Protein AF-A0A150VFE5-F1 (afdb_monomer_lite)

Secondary structure (DSSP, 8-state):
-HHHHHHHHHT--TT--EEHHHHHHT--HHHHHHTT-SSGGGGHHHHHHHHHHHHHHS-EEEEETTEEPPTT--HHHHHHT-S-EEEEE--

pLDDT: mean 93.25, std 5.61, range [65.06, 97.31]

Structure (mmCIF, N/CA/C/O backbone):
data_AF-A0A150VFE5-F1
#
_entry.id   AF-A0A150VFE5-F1
#
loop_
_atom_site.group_PDB
_atom_site.id
_atom_site.type_symbol
_atom_site.label_atom_id
_atom_site.label_alt_id
_atom_site.label_comp_id
_atom_site.label_asym_id
_atom_site.label_entity_id
_atom_site.label_seq_id
_atom_site.pdbx_PDB_ins_code
_atom_site.Cartn_x
_atom_site.Cartn_y
_atom_site.Cartn_z
_atom_site.occupancy
_atom_site.B_iso_or_equiv
_atom_site.auth_seq_id
_atom_site.auth_comp_id
_atom_site.auth_asym_id
_atom_site.auth_atom_id
_atom_site.pdbx_PDB_model_num
ATOM 1 N N . LEU A 1 1 ? -8.012 -3.229 6.289 1.00 91.81 1 LEU A N 1
ATOM 2 C CA . LEU A 1 1 ? -6.926 -2.824 5.358 1.00 91.81 1 LEU A CA 1
ATOM 3 C C . LEU A 1 1 ? -7.017 -3.494 3.985 1.00 91.81 1 LEU A C 1
ATOM 5 O O . LEU A 1 1 ? -7.361 -2.816 3.026 1.00 91.81 1 LEU A O 1
ATOM 9 N N . ARG A 1 2 ? -6.767 -4.812 3.880 1.00 94.75 2 ARG A N 1
ATOM 10 C CA . ARG A 1 2 ? -6.714 -5.536 2.593 1.00 94.75 2 ARG A CA 1
ATOM 11 C C . ARG A 1 2 ? -7.963 -5.374 1.724 1.00 94.75 2 ARG A C 1
ATOM 13 O O . ARG A 1 2 ? -7.835 -5.156 0.529 1.00 94.75 2 ARG A O 1
ATOM 20 N N . ALA A 1 3 ? -9.151 -5.418 2.326 1.00 95.56 3 ALA A N 1
ATOM 21 C CA . ALA A 1 3 ? -10.411 -5.231 1.605 1.00 95.56 3 ALA A CA 1
ATOM 22 C C . ALA A 1 3 ? -10.503 -3.862 0.904 1.00 95.56 3 ALA A C 1
ATOM 24 O O . ALA A 1 3 ? -10.858 -3.809 -0.267 1.00 95.56 3 ALA A O 1
ATOM 25 N N . HIS A 1 4 ? -10.118 -2.772 1.582 1.00 97.12 4 HIS A N 1
ATOM 26 C CA . HIS A 1 4 ? -10.097 -1.425 0.991 1.00 97.12 4 HIS A CA 1
ATOM 27 C C . HIS A 1 4 ? -9.093 -1.321 -0.157 1.00 97.12 4 HIS A C 1
ATOM 29 O O . HIS A 1 4 ? -9.394 -0.729 -1.189 1.00 97.12 4 HIS A O 1
ATOM 35 N N . PHE A 1 5 ? -7.917 -1.936 -0.003 1.00 96.56 5 PHE A N 1
ATOM 36 C CA . PHE A 1 5 ? -6.905 -1.966 -1.058 1.00 96.56 5 PHE A CA 1
ATOM 37 C C . PHE A 1 5 ? -7.400 -2.704 -2.306 1.00 96.56 5 PHE A C 1
ATOM 39 O O . PHE A 1 5 ? -7.331 -2.160 -3.403 1.00 96.56 5 PHE A O 1
ATOM 46 N N . LEU A 1 6 ? -7.930 -3.919 -2.138 1.00 94.69 6 LEU A N 1
ATOM 47 C CA . LEU A 1 6 ? -8.450 -4.712 -3.254 1.00 94.69 6 LEU A CA 1
ATOM 48 C C . LEU A 1 6 ? -9.644 -4.032 -3.918 1.00 94.69 6 LEU A C 1
ATOM 50 O O . LEU A 1 6 ? -9.698 -3.968 -5.135 1.00 94.69 6 LEU A O 1
ATOM 54 N N . ASN A 1 7 ? -10.539 -3.423 -3.139 1.00 95.25 7 ASN A N 1
ATOM 55 C CA . ASN A 1 7 ? -11.635 -2.644 -3.702 1.00 95.25 7 ASN A CA 1
ATOM 56 C C . ASN A 1 7 ? -11.122 -1.486 -4.576 1.00 95.25 7 ASN A C 1
ATOM 58 O O . ASN A 1 7 ? -11.646 -1.262 -5.663 1.00 95.25 7 ASN A O 1
ATOM 62 N N . MET A 1 8 ? -10.085 -0.761 -4.147 1.00 95.75 8 MET A N 1
ATOM 63 C CA . MET A 1 8 ? -9.467 0.278 -4.982 1.00 95.75 8 MET A CA 1
ATOM 64 C C . MET A 1 8 ? -8.843 -0.301 -6.250 1.00 95.75 8 MET A C 1
ATOM 66 O O . MET A 1 8 ? -8.971 0.286 -7.324 1.00 95.75 8 MET A O 1
ATOM 70 N N . LEU A 1 9 ? -8.193 -1.453 -6.128 1.00 93.44 9 LEU A N 1
ATOM 71 C CA . LEU A 1 9 ? -7.534 -2.124 -7.232 1.00 93.44 9 LEU A CA 1
ATOM 72 C C . LEU A 1 9 ? -8.519 -2.629 -8.295 1.00 93.44 9 LEU A C 1
ATOM 74 O O . LEU A 1 9 ? -8.337 -2.342 -9.479 1.00 93.44 9 LEU A O 1
ATOM 78 N N . ASP A 1 10 ? -9.580 -3.306 -7.864 1.00 92.50 10 ASP A N 1
ATOM 79 C CA . ASP A 1 10 ? -10.626 -3.870 -8.720 1.00 92.50 10 ASP A CA 1
ATOM 80 C C . ASP A 1 10 ? -11.424 -2.778 -9.445 1.00 92.50 10 ASP A C 1
ATOM 82 O O . ASP A 1 10 ? -11.878 -2.980 -10.567 1.00 92.50 10 ASP A O 1
ATOM 86 N N . ASN A 1 11 ? -11.566 -1.599 -8.828 1.00 94.06 11 ASN A N 1
ATOM 87 C CA . ASN A 1 11 ? -12.274 -0.456 -9.412 1.00 94.06 11 ASN A CA 1
ATOM 88 C C . ASN A 1 11 ? -11.355 0.523 -10.167 1.00 94.06 11 ASN A C 1
ATOM 90 O O . ASN A 1 11 ? -11.828 1.547 -10.666 1.00 94.06 11 ASN A O 1
ATOM 94 N N . THR A 1 12 ? -10.053 0.239 -10.264 1.00 93.44 12 THR A N 1
ATOM 95 C CA . THR A 1 12 ? -9.103 1.051 -11.036 1.00 93.44 12 THR A CA 1
ATOM 96 C C . THR A 1 12 ? -8.696 0.300 -12.297 1.00 93.44 12 THR A C 1
ATOM 98 O O . THR A 1 12 ? -7.936 -0.668 -12.248 1.00 93.44 12 THR A O 1
ATOM 101 N N . GLU A 1 13 ? -9.206 0.747 -13.442 1.00 89.75 13 GLU A N 1
ATOM 102 C CA . GLU A 1 13 ? -8.842 0.203 -14.755 1.00 89.75 13 GLU A CA 1
ATOM 103 C C . GLU A 1 13 ? -7.510 0.794 -15.244 1.00 89.75 13 GLU A C 1
ATOM 105 O O . GLU A 1 13 ? -7.360 2.027 -15.244 1.00 89.75 13 GLU A O 1
ATOM 110 N N . PRO A 1 14 ? -6.556 -0.038 -15.696 1.00 87.06 14 PRO A N 1
ATOM 111 C CA . PRO A 1 14 ? -5.371 0.432 -16.403 1.00 87.06 14 PRO A CA 1
ATOM 112 C C . PRO A 1 14 ? -5.714 1.375 -17.579 1.00 87.06 14 PRO A C 1
ATOM 114 O O . PRO A 1 14 ? -6.771 1.245 -18.201 1.00 87.06 14 PRO A O 1
ATOM 117 N N . PRO A 1 15 ? -4.877 2.391 -17.874 1.00 90.62 15 PRO A N 1
ATOM 118 C CA . PRO A 1 15 ? -3.582 2.694 -17.262 1.00 90.62 15 PRO A CA 1
ATOM 119 C C . PRO A 1 15 ? -3.689 3.533 -15.972 1.00 90.62 15 PRO A C 1
ATOM 121 O O . PRO A 1 15 ? -2.669 4.053 -15.498 1.00 90.62 15 PRO A O 1
ATOM 124 N N . ASN A 1 16 ? -4.898 3.725 -15.425 1.00 94.94 16 ASN A N 1
ATOM 125 C CA . ASN A 1 16 ? -5.110 4.564 -14.245 1.00 94.94 16 ASN A CA 1
ATOM 126 C C . ASN A 1 16 ? -4.468 3.951 -12.999 1.00 94.94 16 ASN A C 1
ATOM 128 O O . ASN A 1 16 ? -4.219 2.754 -12.924 1.00 94.94 16 ASN A O 1
ATOM 132 N N . SER A 1 17 ? -4.198 4.798 -12.009 1.00 96.62 17 SER A N 1
ATOM 133 C CA . SER A 1 17 ? -3.612 4.401 -10.728 1.00 96.62 17 SER A CA 1
ATOM 134 C C . SER A 1 17 ? -4.260 5.165 -9.584 1.00 96.62 17 SER A C 1
ATOM 136 O O . SER A 1 17 ? -4.642 6.330 -9.750 1.00 96.62 17 SER A O 1
ATOM 138 N N . PHE A 1 18 ? -4.304 4.539 -8.415 1.00 96.81 18 PHE A N 1
ATOM 139 C CA . PHE A 1 18 ? -4.755 5.156 -7.171 1.00 96.81 18 PHE A CA 1
ATOM 140 C C . PHE A 1 18 ? -3.580 5.398 -6.228 1.00 96.81 18 PHE A C 1
ATOM 142 O O . PHE A 1 18 ? -2.515 4.797 -6.373 1.00 96.81 18 PHE A O 1
ATOM 149 N N . LYS A 1 19 ? -3.741 6.311 -5.271 1.00 97.00 19 LYS A N 1
ATOM 150 C CA . LYS A 1 19 ? -2.722 6.612 -4.259 1.00 97.00 19 LYS A CA 1
ATOM 151 C C . LYS A 1 19 ? -2.905 5.720 -3.039 1.00 97.00 19 LYS A C 1
ATOM 153 O O . LYS A 1 19 ? -4.024 5.504 -2.584 1.00 97.00 19 LYS A O 1
ATOM 158 N N . ILE A 1 20 ? -1.803 5.337 -2.404 1.00 96.62 20 ILE A N 1
ATOM 159 C CA . ILE A 1 20 ? -1.848 4.637 -1.110 1.00 96.62 20 ILE A CA 1
ATOM 160 C C . ILE A 1 20 ? -2.599 5.469 -0.050 1.00 96.62 20 ILE A C 1
ATOM 162 O O . ILE A 1 20 ? -3.383 4.934 0.730 1.00 96.62 20 ILE A O 1
ATOM 166 N N . SER A 1 21 ? -2.450 6.798 -0.081 1.00 95.94 21 SER A N 1
ATOM 167 C CA . SER A 1 21 ? -3.167 7.707 0.823 1.00 95.94 21 SER A CA 1
ATOM 168 C C . SER A 1 21 ? -4.689 7.671 0.659 1.00 95.94 21 SER A C 1
ATOM 170 O O . SER A 1 21 ? -5.408 7.967 1.607 1.00 95.94 21 SER A O 1
ATOM 172 N N . GLU A 1 22 ? -5.194 7.318 -0.527 1.00 97.06 22 GLU A N 1
ATOM 173 C CA . GLU A 1 22 ? -6.637 7.176 -0.763 1.00 97.06 22 GLU A CA 1
ATOM 174 C C . GLU A 1 22 ? -7.177 5.916 -0.078 1.00 97.06 22 GLU A C 1
ATOM 176 O O . GLU A 1 22 ? -8.247 5.975 0.523 1.00 97.06 22 GLU A O 1
ATOM 181 N N . VAL A 1 23 ? -6.405 4.822 -0.061 1.00 97.06 23 VAL A N 1
ATOM 182 C CA . VAL A 1 23 ? -6.731 3.617 0.724 1.00 97.06 23 VAL A CA 1
ATOM 183 C C . VAL A 1 23 ? -6.750 3.949 2.216 1.00 97.06 23 VAL A C 1
ATOM 185 O O . VAL A 1 23 ? -7.713 3.624 2.905 1.00 97.06 23 VAL A O 1
ATOM 188 N N . ALA A 1 24 ? -5.722 4.647 2.710 1.00 96.50 24 ALA A N 1
ATOM 189 C CA . ALA A 1 24 ? -5.644 5.049 4.113 1.00 96.50 24 ALA A CA 1
ATOM 190 C C . ALA A 1 24 ? -6.845 5.913 4.531 1.00 96.50 24 ALA A C 1
ATOM 192 O O . ALA A 1 24 ? -7.405 5.721 5.606 1.00 96.50 24 ALA A O 1
ATOM 193 N N . SER A 1 25 ? -7.278 6.835 3.665 1.00 96.44 25 SER A N 1
ATOM 194 C CA . SER A 1 25 ? -8.409 7.731 3.938 1.00 96.44 25 SER A CA 1
ATOM 195 C C . SER A 1 25 ? -9.776 7.042 4.005 1.00 96.44 25 SER A C 1
ATOM 197 O O . SER A 1 25 ? -10.719 7.636 4.520 1.00 96.44 25 SER A O 1
ATOM 199 N N . GLN A 1 26 ? -9.893 5.811 3.495 1.00 96.56 26 GLN A N 1
ATOM 200 C CA . GLN A 1 26 ? -11.127 5.018 3.569 1.00 96.56 26 GLN A CA 1
ATOM 201 C C . GLN A 1 26 ? -11.258 4.241 4.879 1.00 96.56 26 GLN A C 1
ATOM 203 O O . GLN A 1 26 ? -12.343 3.746 5.179 1.00 96.56 26 GLN A O 1
ATOM 208 N N . LEU A 1 27 ? -10.180 4.144 5.664 1.00 96.75 27 LEU A N 1
ATOM 209 C CA . LEU A 1 27 ? -10.217 3.482 6.960 1.00 96.75 27 LEU A CA 1
ATOM 210 C C . LEU A 1 27 ? -11.061 4.301 7.936 1.00 96.75 27 LEU A C 1
ATOM 212 O O . LEU A 1 27 ? -10.815 5.485 8.179 1.00 96.75 27 LEU A O 1
ATOM 216 N N . THR A 1 28 ? -12.054 3.645 8.518 1.00 96.75 28 THR A N 1
ATOM 217 C CA . THR A 1 28 ? -12.869 4.216 9.590 1.00 96.75 28 THR A CA 1
ATOM 218 C C . THR A 1 28 ? -12.067 4.315 10.895 1.00 96.75 28 THR A C 1
ATOM 220 O O . THR A 1 28 ? -11.107 3.565 11.085 1.00 96.75 28 THR A O 1
ATOM 223 N N . PRO A 1 29 ? -12.467 5.175 11.853 1.00 96.56 29 PRO A N 1
ATOM 224 C CA . PRO A 1 29 ? -11.799 5.252 13.154 1.00 96.56 29 PRO A CA 1
ATOM 225 C C . PRO A 1 29 ? -11.735 3.915 13.905 1.00 96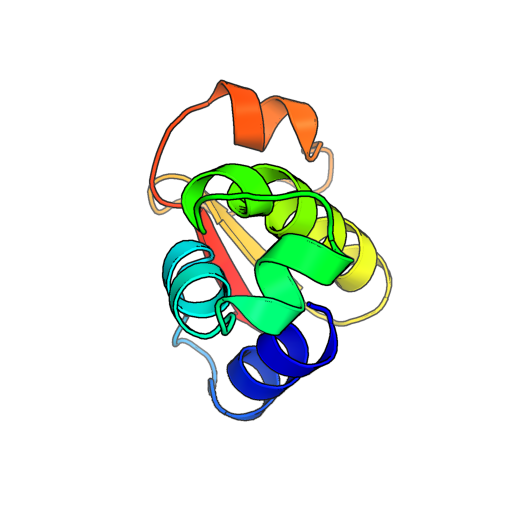.56 29 PRO A C 1
ATOM 227 O O . PRO A 1 29 ? -10.738 3.637 14.562 1.00 96.56 29 PRO A O 1
ATOM 230 N N . SER A 1 30 ? -12.767 3.070 13.790 1.00 96.94 30 SER A N 1
ATOM 231 C CA . SER A 1 30 ? -12.759 1.727 14.381 1.00 96.94 30 SER A CA 1
ATOM 232 C C . SER A 1 30 ? -11.739 0.813 13.711 1.00 96.94 30 SER A C 1
ATOM 234 O O . SER A 1 30 ? -10.996 0.133 14.403 1.00 96.94 30 SER A O 1
ATOM 236 N N . GLU A 1 31 ? -11.647 0.835 12.378 1.00 97.31 31 GLU A N 1
ATOM 237 C CA . GLU A 1 31 ? -10.658 0.021 11.662 1.00 97.31 31 GLU A CA 1
ATOM 238 C C . GLU A 1 31 ? -9.226 0.486 11.935 1.00 97.31 31 GLU A C 1
ATOM 240 O O . GLU A 1 31 ? -8.324 -0.343 11.996 1.00 97.31 31 GLU A O 1
ATOM 245 N N . LEU A 1 32 ? -9.007 1.794 12.097 1.00 97.06 32 LEU A N 1
ATOM 246 C CA . LEU A 1 32 ? -7.713 2.330 12.516 1.00 97.06 32 LEU A CA 1
ATOM 247 C C . LEU A 1 32 ? -7.349 1.823 13.914 1.00 97.06 32 LEU A C 1
ATOM 249 O O . LEU A 1 32 ? -6.270 1.263 14.084 1.00 97.06 32 LEU A O 1
ATOM 253 N N . ALA A 1 33 ? -8.271 1.920 14.875 1.00 96.69 33 ALA A N 1
ATOM 254 C CA . ALA A 1 33 ? -8.052 1.435 16.235 1.00 96.69 33 ALA A CA 1
ATOM 255 C C . ALA A 1 33 ? -7.788 -0.081 16.289 1.00 96.69 33 ALA A C 1
ATOM 257 O O . ALA A 1 33 ? -6.877 -0.513 16.994 1.00 96.69 33 ALA A O 1
ATOM 258 N N . ASP A 1 34 ? -8.519 -0.882 15.506 1.00 96.38 34 ASP A N 1
ATOM 259 C CA . ASP A 1 34 ? -8.314 -2.336 15.399 1.00 96.38 34 ASP A CA 1
ATOM 260 C C . ASP A 1 34 ? -6.929 -2.694 14.831 1.00 96.38 34 ASP A C 1
ATOM 262 O O . ASP A 1 34 ? -6.367 -3.741 15.155 1.00 96.38 34 ASP A O 1
ATOM 266 N N . LEU A 1 35 ? -6.367 -1.820 13.992 1.00 94.81 35 LEU A N 1
ATOM 267 C CA . LEU A 1 35 ? -5.011 -1.937 13.451 1.00 94.81 35 LEU A CA 1
ATOM 268 C C . LEU A 1 35 ? -3.940 -1.323 14.372 1.00 94.81 35 LEU A C 1
ATOM 270 O O . LEU A 1 35 ? -2.752 -1.445 14.078 1.00 94.81 35 LEU A O 1
ATOM 274 N N . GLY A 1 36 ? -4.338 -0.692 15.481 1.00 96.62 36 GLY A N 1
ATOM 275 C CA . GLY A 1 36 ? -3.434 -0.029 16.422 1.00 96.62 36 GLY A CA 1
ATOM 276 C C . GLY A 1 36 ? -2.985 1.373 15.997 1.00 96.62 36 GLY A C 1
ATOM 277 O O . GLY A 1 36 ? -1.940 1.825 16.456 1.00 96.62 36 GLY A O 1
ATOM 278 N N . TYR A 1 37 ? -3.750 2.049 15.136 1.00 96.69 37 TYR A N 1
ATOM 279 C CA . TYR A 1 37 ? -3.472 3.399 14.640 1.00 96.69 37 TYR A CA 1
ATOM 280 C C . TYR A 1 37 ? -4.498 4.415 15.153 1.00 96.69 37 TYR A C 1
ATOM 282 O O . TYR A 1 37 ? -5.690 4.118 15.252 1.00 96.69 37 TYR A O 1
ATOM 290 N N . GLU A 1 38 ? -4.059 5.644 15.417 1.00 95.44 38 GLU A N 1
ATOM 291 C CA . GLU A 1 38 ? -4.940 6.767 15.765 1.00 95.44 38 GLU A CA 1
ATOM 292 C C . GLU A 1 38 ? -5.281 7.614 14.530 1.00 95.44 38 GLU A C 1
ATOM 294 O O . GLU A 1 38 ? -6.351 8.226 14.431 1.00 95.44 38 GLU A O 1
ATOM 299 N N . HIS A 1 39 ? -4.370 7.644 13.559 1.00 95.12 39 HIS A N 1
ATOM 300 C CA . HIS A 1 39 ? -4.440 8.451 12.354 1.00 95.12 39 HIS A CA 1
ATOM 301 C C . HIS A 1 39 ? -4.169 7.612 11.105 1.00 95.12 39 HIS A C 1
ATOM 303 O O . HIS A 1 39 ? -3.333 6.711 11.086 1.00 95.12 39 HIS A O 1
ATOM 309 N N . CYS A 1 40 ? -4.847 7.935 10.003 1.00 94.62 40 CYS A N 1
ATOM 310 C CA . CYS A 1 40 ? -4.715 7.165 8.766 1.00 94.62 40 CYS A CA 1
ATOM 311 C C . CYS A 1 40 ? -3.301 7.215 8.167 1.00 94.62 40 CYS A C 1
ATOM 313 O O . CYS A 1 40 ? -2.877 6.265 7.513 1.00 94.62 40 CYS A O 1
ATOM 315 N N . GLN A 1 41 ? -2.543 8.284 8.423 1.00 93.19 41 GLN A N 1
ATOM 316 C CA . GLN A 1 41 ? -1.153 8.416 7.991 1.00 93.19 41 GLN A CA 1
ATOM 317 C C . GLN A 1 41 ? -0.256 7.322 8.583 1.00 93.19 41 GLN A C 1
ATOM 319 O O . GLN A 1 41 ? 0.692 6.902 7.927 1.00 93.19 41 GLN A O 1
ATOM 324 N N . GLU A 1 42 ? -0.573 6.820 9.777 1.00 95.44 42 GLU A N 1
ATOM 325 C CA . GLU A 1 42 ? 0.188 5.751 10.433 1.00 95.44 42 GLU A CA 1
ATOM 326 C C . GLU A 1 42 ? 0.000 4.396 9.738 1.00 95.44 42 GLU A C 1
ATOM 328 O O . GLU A 1 42 ? 0.886 3.547 9.786 1.00 95.44 42 GLU A O 1
ATOM 333 N N . ALA A 1 43 ? -1.110 4.212 9.015 1.00 96.06 43 ALA A N 1
ATOM 334 C CA . ALA A 1 43 ? -1.366 3.006 8.234 1.00 96.06 43 ALA A CA 1
ATOM 335 C C . ALA A 1 43 ? -0.594 2.976 6.902 1.00 96.06 43 ALA A C 1
ATOM 337 O O . ALA A 1 43 ? -0.528 1.932 6.254 1.00 96.06 43 ALA A O 1
ATOM 338 N N . MET A 1 44 ? -0.011 4.101 6.468 1.00 95.38 44 MET A N 1
ATOM 339 C CA . MET A 1 44 ? 0.655 4.222 5.166 1.00 95.38 44 MET A CA 1
ATOM 340 C C . MET A 1 44 ? 1.748 3.167 4.931 1.00 95.38 44 MET A C 1
ATOM 342 O O . MET A 1 44 ? 1.694 2.525 3.878 1.00 95.38 44 MET A O 1
ATOM 346 N N . PRO A 1 45 ? 2.687 2.916 5.871 1.00 95.94 45 PRO A N 1
ATOM 347 C CA . PRO A 1 45 ? 3.697 1.873 5.698 1.00 95.94 45 PRO A CA 1
ATOM 348 C C . PRO A 1 45 ? 3.070 0.487 5.533 1.00 95.94 45 PRO A C 1
ATOM 350 O O . PRO A 1 45 ? 3.433 -0.245 4.618 1.00 95.94 45 PRO A O 1
ATOM 353 N N . ALA A 1 46 ? 2.065 0.148 6.346 1.00 96.62 46 ALA A N 1
ATOM 354 C CA . ALA A 1 46 ? 1.385 -1.145 6.267 1.00 96.62 46 ALA A CA 1
ATOM 355 C C . ALA A 1 46 ? 0.679 -1.356 4.917 1.00 96.62 46 ALA A C 1
ATOM 357 O O . ALA A 1 46 ? 0.666 -2.465 4.386 1.00 96.62 46 ALA A O 1
ATOM 358 N N . ILE A 1 47 ? 0.118 -0.296 4.325 1.00 96.94 47 ILE A N 1
ATOM 359 C CA . ILE A 1 47 ? -0.495 -0.383 2.994 1.00 96.94 47 ILE A CA 1
ATOM 360 C C . ILE A 1 47 ? 0.577 -0.534 1.902 1.00 96.94 47 ILE A C 1
ATOM 362 O O . ILE A 1 47 ? 0.339 -1.240 0.925 1.00 96.94 47 ILE A O 1
ATOM 366 N N . ILE A 1 48 ? 1.753 0.088 2.056 1.00 96.88 48 ILE A N 1
ATOM 367 C CA . ILE A 1 48 ? 2.887 -0.111 1.135 1.00 96.88 48 ILE A CA 1
ATOM 368 C C . ILE A 1 48 ? 3.364 -1.564 1.197 1.00 96.88 48 ILE A C 1
ATOM 370 O O . ILE A 1 48 ? 3.483 -2.189 0.147 1.00 96.88 48 ILE A O 1
ATOM 374 N N . 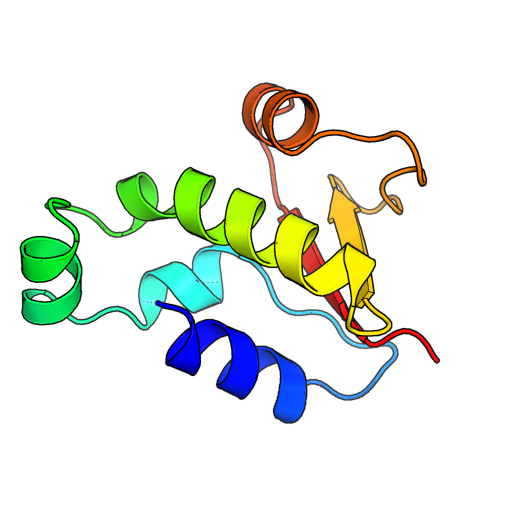HIS A 1 49 ? 3.559 -2.126 2.394 1.00 96.56 49 HIS A N 1
ATOM 375 C CA . HIS A 1 49 ? 3.897 -3.545 2.549 1.00 96.56 49 HIS A CA 1
ATOM 376 C C . HIS A 1 49 ? 2.880 -4.444 1.848 1.00 96.56 49 HIS A C 1
ATOM 378 O O . HIS A 1 49 ? 3.266 -5.270 1.027 1.00 96.56 49 HIS A O 1
ATOM 384 N N . LEU A 1 50 ? 1.583 -4.211 2.071 1.00 95.88 50 LEU A N 1
ATOM 385 C CA . LEU A 1 50 ? 0.531 -4.957 1.386 1.00 95.88 50 LEU A CA 1
ATOM 386 C C . LEU A 1 50 ? 0.613 -4.823 -0.146 1.00 95.88 50 LEU A C 1
ATOM 388 O O . LEU A 1 50 ? 0.380 -5.795 -0.858 1.00 95.88 50 LEU A O 1
ATOM 392 N N . ALA A 1 51 ? 0.930 -3.638 -0.673 1.00 95.69 51 ALA A N 1
ATOM 393 C CA . ALA A 1 51 ? 1.081 -3.445 -2.114 1.00 95.69 51 ALA A CA 1
ATOM 394 C C . ALA A 1 51 ? 2.230 -4.285 -2.691 1.00 95.69 51 ALA A C 1
ATOM 396 O O . ALA A 1 51 ? 2.086 -4.837 -3.779 1.00 95.69 51 ALA A O 1
ATOM 397 N N . PHE A 1 52 ? 3.349 -4.393 -1.970 1.00 95.38 52 PHE A N 1
ATOM 398 C CA . PHE A 1 52 ? 4.484 -5.232 -2.359 1.00 95.38 52 PHE A CA 1
ATOM 399 C C . PHE A 1 52 ? 4.185 -6.723 -2.222 1.00 95.38 52 PHE A C 1
ATOM 401 O O . PHE A 1 52 ? 4.503 -7.469 -3.140 1.00 95.38 52 PHE A O 1
ATOM 408 N N . GLU A 1 53 ? 3.515 -7.144 -1.146 1.00 93.31 53 GLU A N 1
ATOM 409 C CA . GLU A 1 53 ? 3.036 -8.523 -1.005 1.00 93.31 53 GLU A CA 1
ATOM 410 C C . GLU A 1 53 ? 2.165 -8.906 -2.203 1.00 93.31 53 GLU A C 1
ATOM 412 O O . GLU A 1 53 ? 2.393 -9.926 -2.838 1.00 93.31 53 GLU A O 1
ATOM 417 N N . LEU A 1 54 ? 1.193 -8.063 -2.563 1.00 91.94 54 LEU A N 1
ATOM 418 C CA . LEU A 1 54 ? 0.318 -8.340 -3.697 1.00 91.94 54 LEU A CA 1
ATOM 419 C C . LEU A 1 54 ? 1.056 -8.240 -5.034 1.00 91.94 54 LEU A C 1
ATOM 421 O O . LEU A 1 54 ? 0.705 -8.978 -5.937 1.00 91.94 54 LEU A O 1
ATOM 425 N N . ARG A 1 55 ? 2.091 -7.403 -5.178 1.00 90.69 55 ARG A N 1
ATOM 426 C CA . ARG A 1 55 ? 2.899 -7.319 -6.410 1.00 90.69 55 ARG A CA 1
ATOM 427 C C . ARG A 1 55 ? 3.552 -8.650 -6.786 1.00 90.69 55 ARG A C 1
ATOM 429 O O . ARG A 1 55 ? 3.767 -8.896 -7.971 1.00 90.69 55 ARG A O 1
ATOM 436 N N . GLU A 1 56 ? 3.878 -9.489 -5.805 1.00 80.62 56 GLU A N 1
ATOM 437 C CA . GLU A 1 56 ? 4.468 -10.809 -6.053 1.00 80.62 56 GLU A CA 1
ATOM 438 C C . GLU A 1 56 ? 3.462 -11.825 -6.621 1.00 80.62 56 GLU A C 1
ATOM 440 O O . GLU A 1 56 ? 3.869 -12.767 -7.303 1.00 80.62 56 GLU A O 1
ATOM 445 N N . PHE A 1 57 ? 2.161 -11.647 -6.359 1.00 76.62 57 PHE A N 1
ATOM 446 C CA . PHE A 1 57 ? 1.118 -12.635 -6.680 1.00 76.62 57 PHE A CA 1
ATOM 447 C C . PHE A 1 57 ? 0.094 -12.154 -7.707 1.00 76.62 57 PHE A C 1
ATOM 449 O O . PHE A 1 57 ? -0.403 -12.949 -8.502 1.00 76.62 57 PHE A O 1
ATOM 456 N N . ASP A 1 58 ? -0.225 -10.870 -7.669 1.00 65.06 58 ASP A N 1
ATOM 457 C CA . ASP A 1 58 ? -1.178 -10.180 -8.516 1.00 65.06 58 ASP A CA 1
ATOM 458 C C . ASP A 1 58 ? -0.383 -9.226 -9.411 1.00 65.06 58 ASP A C 1
ATOM 460 O O . ASP A 1 58 ? 0.483 -8.489 -8.940 1.00 65.06 58 ASP A O 1
ATOM 464 N N . ASP A 1 59 ? -0.656 -9.245 -10.713 1.00 80.12 59 ASP A N 1
ATOM 465 C CA . ASP A 1 59 ? 0.004 -8.423 -11.728 1.00 80.12 59 ASP A CA 1
ATOM 466 C C . ASP A 1 59 ? -0.163 -6.914 -11.441 1.00 80.12 59 ASP A C 1
ATOM 468 O O . ASP A 1 59 ? -1.045 -6.240 -11.973 1.00 80.12 59 ASP A O 1
ATOM 472 N N . LEU A 1 60 ? 0.688 -6.373 -10.564 1.00 90.44 60 LEU A N 1
ATOM 473 C CA . LEU A 1 60 ? 0.632 -5.005 -10.055 1.00 90.44 60 LEU A CA 1
ATOM 474 C C . LEU A 1 60 ? 1.899 -4.228 -10.370 1.00 90.44 60 LEU A C 1
ATOM 476 O O . LEU A 1 60 ? 3.012 -4.756 -10.406 1.00 90.44 60 LEU A O 1
ATOM 480 N N . GLU A 1 61 ? 1.720 -2.924 -10.523 1.00 94.12 61 GLU A N 1
ATOM 481 C CA . GLU A 1 61 ? 2.799 -1.960 -10.628 1.00 94.12 61 GLU A CA 1
ATOM 482 C C . GLU A 1 61 ? 2.713 -0.950 -9.493 1.00 94.12 61 GLU A C 1
ATOM 484 O O . GLU A 1 61 ? 1.661 -0.360 -9.226 1.00 94.12 61 GLU A O 1
ATOM 489 N N . ILE A 1 62 ? 3.859 -0.710 -8.863 1.00 95.56 62 ILE A N 1
ATOM 490 C CA . ILE A 1 62 ? 4.030 0.331 -7.856 1.00 95.56 62 ILE A CA 1
ATOM 491 C C . ILE A 1 62 ? 4.751 1.497 -8.526 1.00 95.56 62 ILE A C 1
ATOM 493 O O . ILE A 1 62 ? 5.780 1.320 -9.173 1.00 95.56 62 ILE A O 1
ATOM 497 N N . ILE A 1 63 ? 4.200 2.700 -8.393 1.00 95.75 63 ILE A N 1
ATOM 498 C CA . ILE A 1 63 ? 4.732 3.928 -8.982 1.00 95.75 63 ILE A CA 1
ATOM 499 C C . ILE A 1 63 ? 5.112 4.877 -7.849 1.00 95.75 63 ILE A C 1
ATOM 501 O O . ILE A 1 63 ? 4.254 5.346 -7.098 1.00 95.75 63 ILE A O 1
ATOM 505 N N . VAL A 1 64 ? 6.391 5.223 -7.767 1.00 94.94 64 VAL A N 1
ATOM 506 C CA . VAL A 1 64 ? 6.944 6.123 -6.752 1.00 94.94 64 VAL A CA 1
ATOM 507 C C . VAL A 1 64 ? 7.448 7.378 -7.442 1.00 94.94 64 VAL A C 1
ATOM 509 O O . VAL A 1 64 ? 8.233 7.313 -8.389 1.00 94.94 64 VAL A O 1
ATOM 512 N N . LYS A 1 65 ? 6.954 8.550 -7.020 1.00 91.25 65 LYS A N 1
ATOM 513 C CA . LYS A 1 65 ? 7.326 9.850 -7.622 1.00 91.25 65 LYS A CA 1
ATOM 514 C C . LYS A 1 65 ? 7.198 9.864 -9.161 1.00 91.25 65 LYS A C 1
ATOM 516 O O . LYS A 1 65 ? 7.993 10.484 -9.863 1.00 91.25 65 LYS A O 1
ATOM 521 N N . GLY A 1 66 ? 6.181 9.173 -9.684 1.00 92.00 66 GLY A N 1
ATOM 522 C CA . GLY A 1 66 ? 5.876 9.108 -11.118 1.00 92.00 66 GLY A CA 1
ATOM 523 C C . GLY A 1 66 ? 6.732 8.131 -11.931 1.00 92.00 66 GLY A C 1
ATOM 524 O O . GLY A 1 66 ? 6.629 8.136 -13.154 1.00 92.00 66 GLY A O 1
ATOM 525 N N . ARG A 1 67 ? 7.561 7.301 -11.289 1.00 92.81 67 ARG A N 1
ATOM 526 C CA . ARG A 1 67 ? 8.355 6.251 -11.943 1.00 92.81 67 ARG A CA 1
ATOM 527 C C . ARG A 1 67 ? 7.944 4.880 -11.426 1.00 92.81 67 ARG A C 1
ATOM 529 O O . ARG A 1 67 ? 7.633 4.755 -10.246 1.00 92.81 67 ARG A O 1
ATOM 536 N N . LEU A 1 68 ? 7.951 3.875 -12.298 1.00 93.62 68 LEU A N 1
ATOM 537 C CA . LEU A 1 68 ? 7.759 2.488 -11.881 1.00 93.62 68 LEU A CA 1
ATOM 538 C C . LEU A 1 68 ? 8.878 2.089 -10.915 1.00 93.62 68 LEU A C 1
ATOM 540 O O . LEU A 1 68 ? 10.051 2.368 -11.179 1.00 93.62 68 LEU A O 1
ATOM 544 N N . ALA A 1 69 ? 8.501 1.479 -9.796 1.00 93.75 69 ALA A N 1
ATOM 545 C CA . ALA A 1 69 ? 9.440 0.862 -8.879 1.00 93.75 69 ALA A CA 1
ATOM 546 C C . ALA A 1 69 ? 10.095 -0.335 -9.587 1.00 93.75 69 ALA A C 1
ATOM 548 O O . ALA A 1 69 ? 9.379 -1.134 -10.199 1.00 93.75 69 ALA A O 1
ATOM 549 N N . PRO A 1 70 ? 11.430 -0.472 -9.541 1.00 92.81 70 PRO A N 1
ATOM 550 C CA . PRO A 1 70 ? 12.106 -1.610 -10.151 1.00 92.81 70 PRO A CA 1
ATOM 551 C C . PRO A 1 70 ? 11.698 -2.926 -9.469 1.00 92.81 70 PRO A C 1
ATOM 553 O O . PRO A 1 70 ? 11.080 -2.924 -8.401 1.00 92.81 70 PRO A O 1
ATOM 556 N N . ASP A 1 71 ? 11.957 -4.056 -10.123 1.00 89.19 71 ASP A N 1
ATOM 557 C CA . ASP A 1 71 ? 11.540 -5.384 -9.636 1.00 89.19 71 ASP A CA 1
ATOM 558 C C . ASP A 1 71 ? 12.247 -5.816 -8.350 1.00 89.19 71 ASP A C 1
ATOM 560 O O . ASP A 1 71 ? 11.690 -6.602 -7.594 1.00 89.19 71 ASP A O 1
ATOM 564 N N . ASP A 1 72 ? 13.421 -5.256 -8.070 1.00 92.19 72 ASP A N 1
ATOM 565 C CA . ASP A 1 72 ? 14.198 -5.468 -6.849 1.00 92.19 72 ASP A CA 1
ATOM 566 C C . ASP A 1 72 ? 13.934 -4.425 -5.751 1.00 92.19 72 ASP A C 1
ATOM 568 O O . ASP A 1 72 ? 14.532 -4.523 -4.682 1.00 92.19 72 ASP A O 1
ATOM 572 N N . ALA A 1 73 ? 13.042 -3.451 -5.987 1.00 93.69 73 ALA A N 1
ATOM 573 C CA . ALA A 1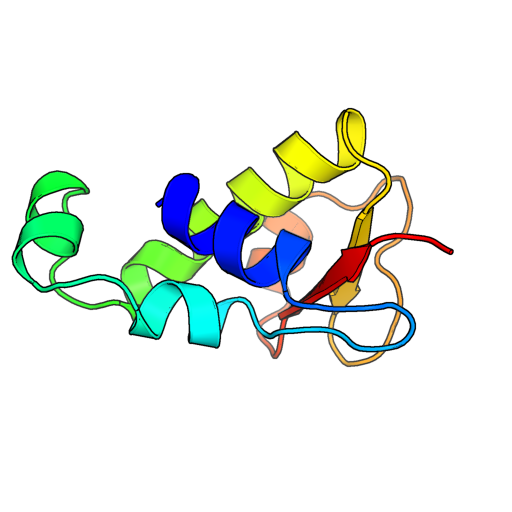 73 ? 12.676 -2.472 -4.966 1.00 93.69 73 ALA A CA 1
ATOM 574 C C . ALA A 1 73 ? 12.062 -3.153 -3.741 1.00 93.69 73 ALA A C 1
ATOM 576 O O . ALA A 1 73 ? 11.261 -4.081 -3.882 1.00 93.69 73 ALA A O 1
ATOM 577 N N . THR A 1 74 ? 12.351 -2.626 -2.555 1.00 95.50 74 THR A N 1
ATOM 578 C CA . THR A 1 74 ? 11.737 -3.096 -1.307 1.00 95.50 74 THR A CA 1
ATOM 579 C C . THR A 1 74 ? 10.687 -2.114 -0.771 1.00 95.50 74 THR A C 1
ATOM 581 O O . THR A 1 74 ? 10.715 -0.919 -1.097 1.00 95.50 74 THR A O 1
ATOM 584 N N . PRO A 1 75 ? 9.743 -2.575 0.074 1.00 95.81 75 PRO A N 1
ATOM 585 C CA . PRO A 1 75 ? 8.841 -1.684 0.799 1.00 95.81 75 PRO A CA 1
ATOM 586 C C . PRO A 1 75 ? 9.587 -0.604 1.589 1.00 95.81 75 PRO A C 1
ATOM 588 O O . PRO A 1 75 ? 9.178 0.556 1.569 1.00 95.81 75 PRO A O 1
ATOM 591 N N . GLU A 1 76 ? 10.682 -0.971 2.256 1.00 96.75 76 GLU A N 1
ATOM 592 C CA . GLU A 1 76 ? 11.474 -0.086 3.111 1.00 96.75 76 GLU A CA 1
ATOM 593 C C . GLU A 1 76 ? 12.088 1.061 2.308 1.00 96.75 76 GLU A C 1
ATOM 595 O O . GLU A 1 76 ? 11.947 2.219 2.696 1.00 96.75 76 GLU A O 1
ATOM 600 N N . GLU A 1 77 ? 12.674 0.765 1.145 1.00 95.19 77 GLU A N 1
ATOM 601 C CA . GLU A 1 77 ? 13.214 1.787 0.243 1.00 95.19 77 GLU A CA 1
ATOM 602 C C . GLU A 1 77 ? 12.127 2.780 -0.191 1.00 95.19 77 GLU A C 1
ATOM 604 O O . GLU A 1 77 ? 12.349 3.992 -0.226 1.00 95.19 77 GLU A O 1
ATOM 609 N N . VAL A 1 78 ? 10.920 2.286 -0.492 1.00 94.75 78 VAL A N 1
ATOM 610 C CA . VAL A 1 78 ? 9.790 3.137 -0.893 1.00 94.75 78 VAL A CA 1
ATOM 611 C C . VAL A 1 78 ? 9.273 3.993 0.264 1.00 94.75 78 VAL A C 1
ATOM 613 O O . VAL A 1 78 ? 8.915 5.153 0.044 1.00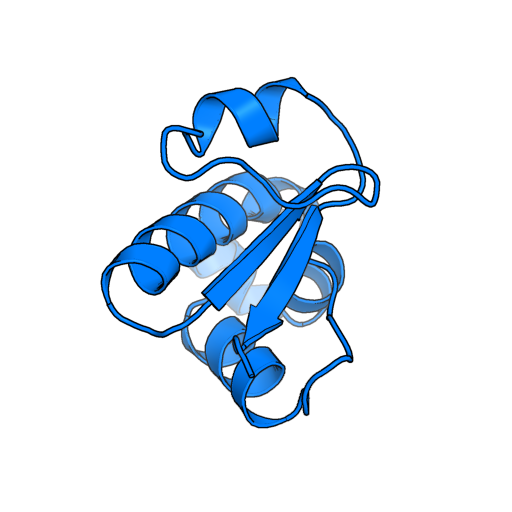 94.75 78 VAL A O 1
ATOM 616 N N . ILE A 1 79 ? 9.237 3.449 1.482 1.00 94.56 79 ILE A N 1
ATOM 617 C CA . ILE A 1 79 ? 8.844 4.181 2.692 1.00 94.56 79 ILE A CA 1
ATOM 618 C C . ILE A 1 79 ? 9.849 5.307 2.976 1.00 94.56 79 ILE A C 1
ATOM 620 O O . ILE A 1 79 ? 9.437 6.452 3.168 1.00 94.56 79 ILE A O 1
ATOM 624 N N . GLU A 1 80 ? 11.151 5.014 2.934 1.00 93.81 80 GLU A N 1
ATOM 625 C CA . GLU A 1 80 ? 12.228 5.986 3.177 1.00 93.81 80 GLU A CA 1
ATOM 626 C C . GLU A 1 80 ? 12.307 7.085 2.115 1.00 93.81 80 GLU A C 1
ATOM 628 O O . GLU A 1 80 ? 12.693 8.216 2.410 1.00 93.81 80 GLU A O 1
ATOM 633 N N . MET A 1 81 ? 11.938 6.785 0.867 1.00 88.25 81 MET A N 1
ATOM 634 C CA . MET A 1 81 ? 11.990 7.759 -0.222 1.00 88.25 81 MET A CA 1
ATOM 635 C C . MET A 1 81 ? 11.112 8.991 0.010 1.00 88.25 81 MET A C 1
ATOM 637 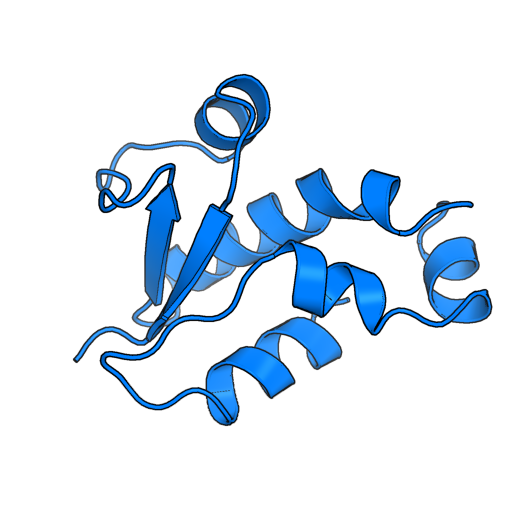O O . MET A 1 81 ? 11.370 10.001 -0.648 1.00 88.25 81 MET A O 1
ATOM 641 N N . GLU A 1 82 ? 10.092 8.903 0.870 1.00 80.56 82 GLU A N 1
ATOM 642 C CA . GLU A 1 82 ? 9.088 9.931 1.164 1.00 80.56 82 GLU A CA 1
ATOM 643 C C . GLU A 1 82 ? 8.442 10.548 -0.095 1.00 80.56 82 GLU A C 1
ATOM 645 O O . GLU A 1 82 ? 9.048 11.286 -0.881 1.00 80.56 82 GLU A O 1
ATOM 650 N N . GLY A 1 83 ? 7.154 10.289 -0.319 1.00 85.38 83 GLY A N 1
ATOM 651 C CA . GLY A 1 83 ? 6.436 10.917 -1.427 1.00 85.38 83 GLY A CA 1
ATOM 652 C C . GLY A 1 83 ? 5.173 10.185 -1.858 1.00 85.38 83 GLY A C 1
ATOM 653 O O . GLY A 1 83 ? 4.755 9.218 -1.224 1.00 85.38 83 GLY A O 1
ATOM 654 N N . PRO A 1 84 ? 4.535 10.646 -2.948 1.00 91.88 84 PRO A N 1
ATOM 655 C CA . PRO A 1 84 ? 3.345 9.997 -3.464 1.00 91.88 84 PRO A CA 1
ATOM 656 C C . PRO A 1 84 ? 3.697 8.614 -4.018 1.00 91.88 84 PRO A C 1
ATOM 658 O O . PRO A 1 84 ? 4.449 8.495 -4.991 1.00 91.88 84 PRO A O 1
ATOM 661 N N . VAL A 1 85 ? 3.091 7.598 -3.410 1.00 96.75 85 VAL A N 1
ATOM 662 C CA . VAL A 1 85 ? 3.099 6.211 -3.878 1.00 96.75 85 VAL A CA 1
ATOM 663 C C . VAL A 1 85 ? 1.741 5.907 -4.498 1.00 96.75 85 VAL A C 1
ATOM 665 O O . VAL A 1 85 ? 0.690 6.188 -3.908 1.00 96.75 85 VAL A O 1
ATOM 668 N N . ARG A 1 86 ? 1.770 5.370 -5.714 1.00 97.25 86 ARG A N 1
ATOM 669 C CA . ARG A 1 86 ? 0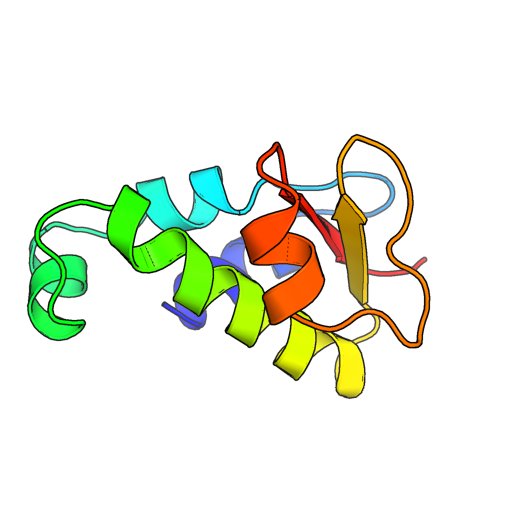.600 4.973 -6.494 1.00 97.25 86 ARG A CA 1
ATOM 670 C C . ARG A 1 86 ? 0.684 3.498 -6.861 1.00 97.25 86 ARG A C 1
ATOM 672 O O . ARG A 1 86 ? 1.782 2.970 -7.002 1.00 97.25 86 ARG A O 1
ATOM 679 N N . VAL A 1 87 ? -0.467 2.868 -7.053 1.00 96.19 87 VAL A N 1
ATOM 680 C CA . VAL A 1 87 ? -0.582 1.466 -7.472 1.00 96.19 87 VAL A CA 1
ATOM 681 C C . VAL A 1 87 ? -1.567 1.349 -8.631 1.00 96.19 87 VAL A C 1
ATOM 683 O O . VAL A 1 87 ? -2.536 2.114 -8.704 1.00 96.19 87 VAL A O 1
ATOM 686 N N . ARG A 1 88 ? -1.312 0.408 -9.541 1.00 94.50 88 ARG A N 1
ATOM 687 C CA . ARG A 1 88 ? -2.248 -0.031 -10.585 1.00 94.50 88 ARG A CA 1
ATOM 688 C C . ARG A 1 88 ? -2.043 -1.503 -10.935 1.00 94.50 88 ARG A C 1
ATOM 690 O O . ARG A 1 88 ? -0.991 -2.057 -10.629 1.00 94.50 88 ARG A O 1
ATOM 697 N N . ARG A 1 89 ? -3.024 -2.101 -11.613 1.00 92.06 89 ARG A N 1
ATOM 698 C CA . ARG A 1 89 ? -2.855 -3.386 -12.309 1.00 92.06 89 ARG A CA 1
ATOM 699 C C . ARG A 1 89 ? -1.946 -3.201 -13.531 1.00 92.06 89 ARG A C 1
ATOM 701 O O . ARG A 1 89 ? -1.964 -2.122 -14.131 1.00 92.06 89 ARG A O 1
ATOM 708 N N . LYS A 1 90 ? -1.146 -4.215 -13.866 1.00 84.75 90 LYS A N 1
ATOM 709 C CA . LYS A 1 90 ? -0.453 -4.301 -15.158 1.00 84.75 90 LYS A CA 1
ATOM 710 C C . LYS A 1 90 ? -1.492 -4.495 -16.264 1.00 84.75 90 LYS A C 1
ATOM 712 O O . LYS A 1 90 ? -2.550 -5.077 -16.024 1.00 84.75 90 LYS A O 1
ATOM 717 N N . ASP A 1 91 ? -1.173 -3.962 -17.437 1.00 69.75 91 ASP A N 1
ATOM 718 C CA . ASP A 1 91 ? -1.888 -4.227 -18.691 1.00 69.75 91 ASP A CA 1
ATOM 719 C C . ASP A 1 91 ? -1.539 -5.615 -19.253 1.00 69.75 91 ASP A C 1
ATOM 721 O O . ASP A 1 91 ? -0.358 -6.022 -19.119 1.00 69.75 91 ASP A O 1
#

Foldseek 3Di:
DVVLLVVLAVPADPPDKDWLLVSLVPQDCVNCVVVVHRGSVVCSLVSLQVQLVCVVPAQKWKAAPNHTDDPPDDSVNRVVVDDTIIMYHDD

Radius of gyration: 12.48 Å; chains: 1; bounding box: 27×24×35 Å

Sequence (91 aa):
LRAHFLNMLDNTEPPNSFKISEVASQLTPSELADLGYEHCQEAMPAIIHLAFELREFDDLEIIVKGRLAPDDATPEEVIEMEGPVRVRRKD